Protein AF-A0A530GDV2-F1 (afdb_monomer_lite)

Foldseek 3Di:
DPVVVVPPPVCVVPVPPDPVVVVVVVVCCVVVVVVVVVVVVVPPPCPDDD

Secondary structure (DSSP, 8-state):
--STTTT--HHHHHS-S-HHHHHHHHHHHHHHHHHHHHHHHHS-------

Radius of gyration: 21.45 Å; chains: 1; bounding box: 57×13×49 Å

pLDDT: mean 72.42, std 14.25, range [51.28, 95.12]

Sequence (50 aa):
MAIATTMRPLVSLTLPERGAARLATQLFLALAGTLLLTLSAKTKVVLGPV

Structure (mmCIF, N/CA/C/O backbone):
data_AF-A0A530GDV2-F1
#
_entry.id   AF-A0A530GDV2-F1
#
loop_
_atom_site.group_PDB
_atom_site.id
_atom_site.type_symbol
_atom_site.label_atom_id
_atom_site.label_alt_id
_atom_site.label_comp_id
_atom_site.label_asym_id
_atom_site.label_entity_id
_atom_site.label_seq_id
_atom_site.pdbx_PDB_ins_code
_ato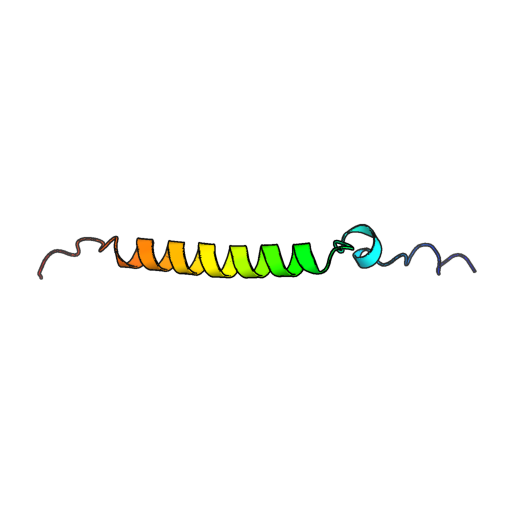m_site.Cartn_x
_atom_site.Cartn_y
_atom_site.Cartn_z
_atom_site.occupancy
_atom_site.B_iso_or_equiv
_atom_site.auth_seq_id
_atom_site.auth_comp_id
_atom_site.auth_asym_id
_atom_site.auth_atom_id
_atom_site.pdbx_PDB_model_num
ATOM 1 N N . MET A 1 1 ? 38.337 -3.774 -16.700 1.00 51.28 1 MET A N 1
ATOM 2 C CA . MET A 1 1 ? 37.007 -3.541 -17.309 1.00 51.28 1 MET A CA 1
ATOM 3 C C . MET A 1 1 ? 36.106 -4.781 -17.155 1.00 51.28 1 MET A C 1
ATOM 5 O O . MET A 1 1 ? 35.563 -5.265 -18.129 1.00 51.28 1 MET A O 1
ATOM 9 N N . ALA A 1 2 ? 35.962 -5.319 -15.934 1.00 55.25 2 ALA A N 1
ATOM 10 C CA . ALA A 1 2 ? 35.141 -6.515 -15.656 1.00 55.25 2 ALA A CA 1
ATOM 11 C C . ALA A 1 2 ? 34.207 -6.351 -14.435 1.00 55.25 2 ALA A C 1
ATOM 13 O O . ALA A 1 2 ? 33.361 -7.195 -14.185 1.00 55.25 2 ALA A O 1
ATOM 14 N N . ILE A 1 3 ? 34.329 -5.242 -13.693 1.00 55.44 3 ILE A N 1
ATOM 15 C CA . ILE A 1 3 ? 33.554 -4.968 -12.467 1.00 55.44 3 ILE A CA 1
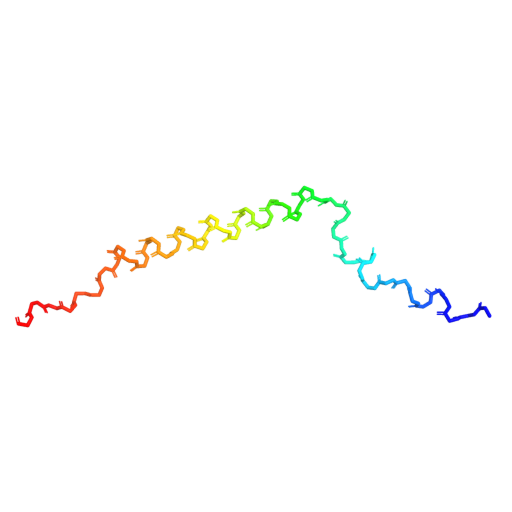ATOM 16 C C . ILE A 1 3 ? 32.358 -4.035 -12.758 1.00 55.44 3 ILE A C 1
ATOM 18 O O . ILE A 1 3 ? 31.384 -4.003 -12.016 1.00 55.44 3 ILE A O 1
ATOM 22 N N . ALA A 1 4 ? 32.390 -3.305 -13.881 1.00 55.41 4 ALA A N 1
ATOM 23 C CA . ALA A 1 4 ? 31.336 -2.363 -14.269 1.00 55.41 4 ALA A CA 1
ATOM 24 C C . ALA A 1 4 ? 30.060 -3.049 -14.799 1.00 55.41 4 ALA A C 1
ATOM 26 O O . ALA A 1 4 ? 28.982 -2.473 -14.716 1.00 55.41 4 ALA A O 1
ATOM 27 N N . THR A 1 5 ? 30.156 -4.286 -15.297 1.00 57.56 5 THR A N 1
ATOM 28 C CA . THR A 1 5 ? 28.998 -5.044 -15.809 1.00 57.56 5 THR A CA 1
ATOM 29 C C . THR A 1 5 ? 28.224 -5.753 -14.691 1.00 57.56 5 THR A C 1
ATOM 31 O O . THR A 1 5 ? 27.013 -5.935 -14.799 1.00 57.56 5 THR A O 1
ATOM 34 N N . THR A 1 6 ? 28.893 -6.102 -13.587 1.00 58.66 6 THR A N 1
ATOM 35 C CA . THR A 1 6 ? 28.269 -6.762 -12.423 1.00 58.66 6 THR A CA 1
ATOM 36 C C . THR A 1 6 ? 27.489 -5.780 -11.546 1.00 58.66 6 THR A C 1
ATOM 38 O O . THR A 1 6 ? 26.571 -6.175 -10.839 1.0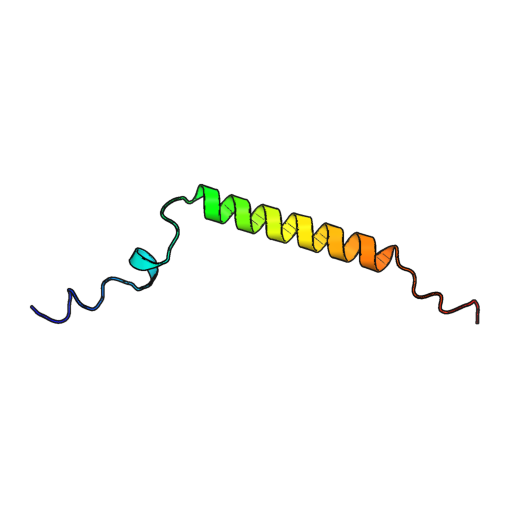0 58.66 6 THR A O 1
ATOM 41 N N . MET A 1 7 ? 27.793 -4.483 -11.648 1.0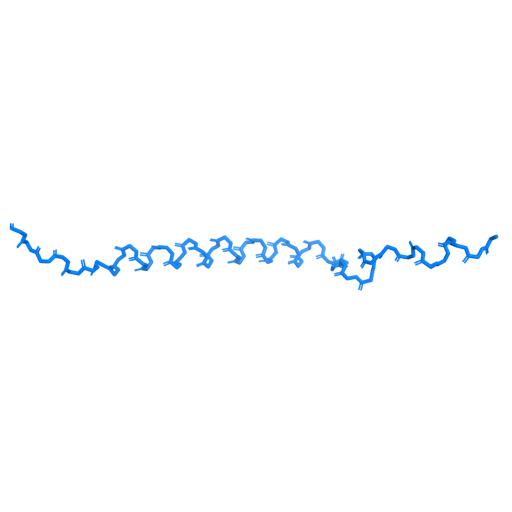0 55.44 7 MET A N 1
ATOM 42 C CA . MET A 1 7 ? 27.051 -3.395 -11.004 1.00 55.44 7 MET A CA 1
ATOM 43 C C . MET A 1 7 ? 25.873 -2.917 -11.868 1.00 55.44 7 MET A C 1
ATOM 45 O O . MET A 1 7 ? 25.496 -1.751 -11.766 1.00 55.44 7 MET A O 1
ATOM 49 N N . ARG A 1 8 ? 25.271 -3.769 -12.726 1.00 60.69 8 ARG A N 1
ATOM 50 C CA . ARG A 1 8 ? 23.906 -3.499 -13.217 1.00 60.69 8 ARG A CA 1
ATOM 51 C C . ARG A 1 8 ? 23.070 -3.319 -11.958 1.00 60.69 8 ARG A C 1
ATOM 53 O O . ARG A 1 8 ? 22.905 -4.296 -11.224 1.00 60.69 8 ARG A O 1
ATOM 60 N N . PRO A 1 9 ? 22.643 -2.087 -11.641 1.00 62.50 9 PRO A N 1
ATOM 61 C CA . PRO A 1 9 ? 22.101 -1.813 -10.333 1.00 62.50 9 PRO A CA 1
ATOM 62 C C . PRO A 1 9 ? 20.894 -2.728 -10.199 1.00 62.50 9 PRO A C 1
ATOM 64 O O . PRO A 1 9 ? 20.085 -2.813 -11.120 1.00 62.50 9 PRO A O 1
ATOM 67 N N . LEU A 1 10 ? 20.790 -3.461 -9.093 1.00 58.06 10 LEU A N 1
ATOM 68 C CA . LEU A 1 10 ? 19.626 -4.309 -8.817 1.00 58.06 10 LEU A CA 1
ATOM 69 C C . LEU A 1 10 ? 18.328 -3.507 -9.003 1.00 58.06 10 LEU A C 1
ATOM 71 O O . LEU A 1 10 ? 17.315 -4.047 -9.426 1.00 58.06 10 LEU A O 1
ATOM 75 N N . VAL A 1 11 ? 18.420 -2.187 -8.815 1.00 56.81 11 VAL A N 1
ATOM 76 C CA . VAL A 1 11 ? 17.468 -1.169 -9.253 1.00 56.81 11 VAL A CA 1
ATOM 77 C C . VAL A 1 11 ? 17.109 -1.301 -10.743 1.00 56.81 11 VAL A C 1
ATOM 79 O O . VAL A 1 11 ? 15.965 -1.549 -11.030 1.00 56.81 11 VAL A O 1
ATOM 82 N N . SER A 1 12 ? 18.004 -1.264 -11.726 1.00 61.47 12 SER A N 1
ATOM 83 C CA . SER A 1 12 ? 17.631 -1.476 -13.145 1.00 61.47 12 SER A CA 1
ATOM 84 C C . SER A 1 12 ? 17.019 -2.861 -13.449 1.00 61.47 12 SER A C 1
ATOM 86 O O . SER A 1 12 ? 16.326 -3.011 -14.449 1.00 61.47 12 SER A O 1
ATOM 88 N N . LEU A 1 13 ? 17.252 -3.877 -12.610 1.00 61.78 13 LEU A N 1
ATOM 89 C CA . LEU A 1 13 ? 16.661 -5.215 -12.765 1.00 61.78 13 LEU A CA 1
ATOM 90 C C . LEU A 1 13 ? 15.297 -5.385 -12.072 1.00 61.78 13 LEU A C 1
ATOM 92 O O . LEU A 1 13 ? 14.551 -6.293 -12.428 1.00 61.78 13 LEU A O 1
ATOM 96 N N . THR A 1 14 ? 14.980 -4.551 -11.079 1.00 58.97 14 THR A N 1
ATOM 97 C CA . THR A 1 14 ? 13.789 -4.696 -10.214 1.00 58.97 14 THR A CA 1
ATOM 98 C C . THR A 1 14 ? 12.933 -3.436 -10.118 1.00 58.97 14 THR A C 1
ATOM 100 O O . THR A 1 14 ? 11.783 -3.504 -9.688 1.00 58.97 14 THR A O 1
ATOM 103 N N . LEU A 1 15 ? 13.468 -2.283 -10.519 1.00 55.94 15 LEU A N 1
ATOM 104 C CA . LEU A 1 15 ? 12.770 -1.011 -10.572 1.00 55.94 15 LEU A CA 1
ATOM 105 C C . LEU A 1 15 ? 11.770 -1.114 -11.722 1.00 55.94 15 LEU A C 1
ATOM 107 O O . LEU A 1 15 ? 12.172 -1.306 -12.871 1.00 55.94 15 LEU A O 1
ATOM 111 N N . PRO A 1 16 ? 10.466 -0.995 -11.439 1.00 59.56 16 PRO A N 1
ATOM 112 C CA . PRO A 1 16 ? 9.465 -0.979 -12.484 1.00 59.56 16 PRO A CA 1
ATOM 113 C C . PRO A 1 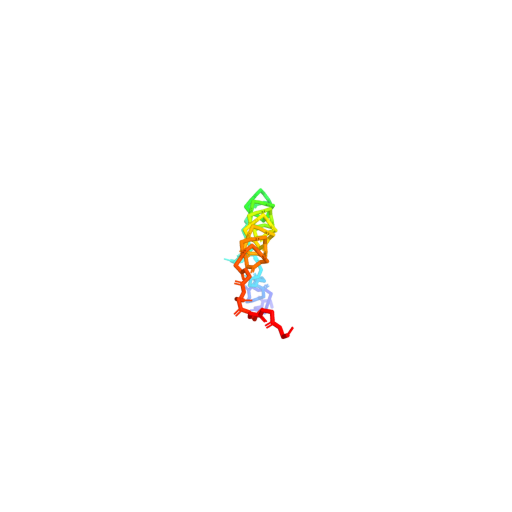16 ? 9.760 0.206 -13.409 1.00 59.56 16 PRO A C 1
ATOM 115 O O . PRO A 1 16 ? 9.601 1.355 -13.002 1.00 59.56 16 PRO A O 1
ATOM 118 N N . GLU A 1 17 ? 10.151 -0.075 -14.655 1.00 64.56 17 GLU A N 1
ATOM 119 C CA . GLU A 1 17 ? 10.342 0.896 -15.757 1.00 64.56 17 GLU A CA 1
ATOM 120 C C . GLU A 1 17 ? 9.157 1.873 -15.889 1.00 64.56 17 GLU A C 1
ATOM 122 O O . GLU A 1 17 ? 9.259 2.995 -16.379 1.00 64.56 17 GLU A O 1
ATOM 127 N N . ARG A 1 18 ? 7.985 1.448 -15.411 1.00 65.31 18 ARG A N 1
ATOM 128 C CA . ARG A 1 18 ? 6.753 2.220 -15.427 1.00 65.31 18 ARG A CA 1
ATOM 129 C C . ARG A 1 18 ? 6.640 3.038 -14.144 1.00 65.31 18 ARG A C 1
ATOM 131 O O . ARG A 1 18 ? 6.091 2.566 -13.150 1.00 65.31 18 ARG A O 1
ATOM 138 N N . GLY A 1 19 ? 7.051 4.306 -14.192 1.00 68.62 19 GLY A N 1
ATOM 139 C CA . GLY A 1 19 ? 6.752 5.292 -13.140 1.00 68.62 19 GLY A CA 1
ATOM 140 C C . GLY A 1 19 ? 5.262 5.330 -12.757 1.00 68.62 19 GLY A C 1
ATOM 141 O O . GLY A 1 19 ? 4.928 5.498 -11.588 1.00 68.62 19 GLY A O 1
ATOM 142 N N . ALA A 1 20 ? 4.369 5.033 -13.706 1.00 72.19 20 ALA A N 1
ATOM 143 C CA . ALA A 1 20 ? 2.939 4.848 -13.460 1.00 72.19 20 ALA A CA 1
ATOM 144 C C . ALA A 1 20 ? 2.617 3.689 -12.495 1.00 72.19 20 ALA A C 1
ATOM 146 O O . ALA A 1 20 ? 1.718 3.825 -11.676 1.00 72.19 20 ALA A O 1
ATOM 147 N N . ALA A 1 21 ? 3.359 2.575 -12.534 1.00 79.31 21 ALA A N 1
ATOM 148 C CA . ALA A 1 21 ? 3.177 1.467 -11.593 1.00 79.31 21 ALA A CA 1
ATOM 149 C C . ALA A 1 21 ? 3.618 1.854 -10.172 1.00 79.31 21 ALA A C 1
ATOM 151 O O . ALA A 1 21 ? 2.977 1.456 -9.202 1.00 79.31 21 ALA A O 1
ATOM 152 N N . ARG A 1 22 ? 4.665 2.687 -10.046 1.00 76.12 22 ARG A N 1
ATOM 153 C CA . ARG A 1 22 ? 5.078 3.268 -8.756 1.00 76.12 22 ARG A CA 1
ATOM 154 C C . ARG A 1 22 ? 3.987 4.176 -8.184 1.00 76.12 22 ARG A C 1
ATOM 156 O O . ARG A 1 22 ? 3.610 4.021 -7.030 1.00 76.12 22 ARG A O 1
ATOM 163 N N . LEU A 1 23 ? 3.426 5.060 -9.006 1.00 81.75 23 LEU A N 1
ATOM 164 C CA . LEU A 1 23 ? 2.329 5.931 -8.581 1.00 81.75 23 LEU A CA 1
ATOM 165 C C . LEU A 1 23 ? 1.069 5.131 -8.235 1.00 81.75 23 LEU A C 1
ATOM 167 O O . LEU A 1 23 ? 0.457 5.380 -7.203 1.00 81.75 23 LEU A O 1
ATOM 171 N N . ALA A 1 24 ? 0.715 4.132 -9.045 1.00 86.12 24 ALA A N 1
ATOM 172 C CA . ALA A 1 24 ? -0.432 3.269 -8.789 1.00 86.12 24 ALA A CA 1
ATOM 173 C C . ALA A 1 24 ? -0.283 2.499 -7.470 1.00 86.12 24 ALA A C 1
ATOM 175 O O . ALA A 1 24 ? -1.233 2.462 -6.697 1.00 86.12 24 ALA A O 1
ATOM 176 N N . THR A 1 25 ? 0.900 1.945 -7.168 1.00 86.62 25 THR A N 1
ATOM 177 C CA . THR A 1 25 ? 1.122 1.258 -5.884 1.00 86.62 25 THR A CA 1
ATOM 178 C C . THR A 1 25 ? 1.113 2.229 -4.705 1.00 86.62 25 THR A C 1
ATOM 180 O O . THR A 1 25 ? 0.526 1.923 -3.674 1.00 86.62 25 THR A O 1
ATOM 183 N N . GLN A 1 26 ? 1.673 3.435 -4.856 1.00 85.81 26 GLN A N 1
ATOM 184 C CA . GLN A 1 26 ? 1.644 4.457 -3.805 1.00 85.81 26 GLN A CA 1
ATOM 185 C C . GLN A 1 26 ? 0.215 4.930 -3.511 1.00 85.81 26 GLN A C 1
ATOM 187 O O . GLN A 1 26 ? -0.173 5.015 -2.347 1.00 85.81 26 GLN A O 1
ATOM 192 N N . LEU A 1 27 ? -0.579 5.191 -4.553 1.00 90.69 27 LEU A N 1
ATOM 193 C CA . LEU A 1 27 ? -1.985 5.570 -4.419 1.00 90.69 27 LEU A CA 1
ATOM 194 C C . LEU A 1 27 ? -2.818 4.424 -3.850 1.00 90.69 27 LEU A C 1
ATOM 196 O O . LEU A 1 27 ? -3.611 4.646 -2.941 1.00 90.69 27 LEU A O 1
ATOM 200 N N . PHE A 1 28 ? -2.613 3.201 -4.337 1.00 91.25 28 PHE A N 1
ATOM 201 C CA . PHE A 1 28 ? -3.292 2.024 -3.810 1.00 91.25 28 PHE A CA 1
ATOM 202 C C . PHE A 1 28 ? -2.972 1.817 -2.332 1.00 91.25 28 PHE A C 1
ATOM 204 O O . PHE A 1 28 ? -3.888 1.641 -1.541 1.00 91.25 28 PHE A O 1
ATOM 211 N N . LEU A 1 29 ? -1.698 1.891 -1.942 1.00 92.56 29 LEU A N 1
ATOM 212 C CA . LEU A 1 29 ? -1.275 1.718 -0.557 1.00 92.56 29 LEU A CA 1
ATOM 213 C C . LEU A 1 29 ? -1.868 2.798 0.351 1.00 92.56 29 LEU A C 1
ATOM 215 O O . LEU A 1 29 ? -2.364 2.479 1.429 1.00 92.56 29 LEU A O 1
ATOM 219 N N . ALA A 1 30 ? -1.853 4.057 -0.092 1.00 93.88 30 ALA A N 1
ATOM 220 C CA . ALA A 1 30 ? -2.453 5.156 0.652 1.00 93.88 30 ALA A CA 1
ATOM 221 C C . ALA A 1 30 ? -3.966 4.954 0.816 1.00 93.88 30 ALA A C 1
ATOM 223 O O . ALA A 1 30 ? -4.471 4.983 1.934 1.00 93.88 30 ALA A O 1
ATOM 224 N N . LEU A 1 31 ? -4.686 4.672 -0.273 1.00 95.12 31 LEU A N 1
ATOM 225 C CA . LEU A 1 31 ? -6.137 4.480 -0.247 1.00 95.12 31 LEU A CA 1
ATOM 226 C C . LEU A 1 31 ? -6.541 3.239 0.552 1.00 95.12 31 LEU A C 1
ATOM 228 O O . LEU A 1 31 ? -7.437 3.318 1.388 1.00 95.12 31 LEU A O 1
ATOM 232 N N . ALA A 1 32 ? -5.872 2.109 0.334 1.00 94.81 32 ALA A N 1
ATOM 233 C CA . ALA A 1 32 ? -6.130 0.869 1.053 1.00 94.81 32 ALA A CA 1
ATOM 234 C C . ALA A 1 32 ? -5.810 1.016 2.545 1.00 94.81 32 ALA A C 1
ATOM 236 O O . ALA A 1 32 ? -6.596 0.570 3.376 1.00 94.81 32 ALA A O 1
ATOM 237 N N . GLY A 1 33 ? -4.707 1.683 2.897 1.00 92.06 33 GLY A N 1
ATOM 238 C CA . GLY A 1 33 ? -4.339 1.965 4.284 1.00 92.06 33 GLY A CA 1
ATOM 239 C C . GLY A 1 33 ? -5.339 2.893 4.972 1.00 92.06 33 GLY A C 1
ATOM 240 O O . GLY A 1 33 ? -5.826 2.576 6.055 1.00 92.06 33 GLY A O 1
ATOM 241 N N . THR A 1 34 ? -5.717 4.002 4.334 1.00 92.56 34 THR A N 1
ATOM 242 C CA . THR A 1 34 ? -6.742 4.915 4.860 1.00 92.56 34 THR A CA 1
ATOM 243 C C . THR A 1 34 ? -8.093 4.221 5.010 1.00 92.56 34 THR A C 1
ATOM 245 O O . THR A 1 34 ? -8.762 4.400 6.029 1.00 92.56 34 THR A O 1
ATOM 248 N N . LEU A 1 35 ? -8.490 3.398 4.038 1.00 90.75 35 LEU A N 1
ATOM 249 C CA . LEU A 1 35 ? -9.722 2.622 4.113 1.00 90.75 35 LEU A CA 1
ATOM 250 C C . LEU A 1 35 ? -9.657 1.616 5.267 1.00 90.75 35 LEU A C 1
ATOM 252 O O . LEU A 1 35 ? -10.560 1.595 6.096 1.00 90.75 35 LEU A O 1
ATOM 256 N N . LEU A 1 36 ? -8.566 0.857 5.384 1.00 91.31 36 LEU A N 1
ATOM 257 C CA . LEU A 1 36 ? -8.351 -0.092 6.476 1.00 91.31 36 LEU A CA 1
ATOM 258 C C . LEU A 1 36 ? -8.433 0.594 7.845 1.00 91.31 36 LEU A C 1
ATOM 260 O O . LEU A 1 36 ? -9.126 0.101 8.731 1.00 91.31 36 LEU A O 1
ATOM 264 N N . LEU A 1 37 ? -7.790 1.755 8.006 1.00 89.56 37 LEU A N 1
ATOM 265 C CA . LEU A 1 37 ? -7.865 2.550 9.235 1.00 89.56 37 LEU A CA 1
ATOM 266 C C . LEU A 1 37 ? -9.283 3.065 9.505 1.00 89.56 37 LEU A C 1
ATOM 268 O O . LEU A 1 37 ? -9.743 3.028 10.643 1.00 89.56 37 LEU A O 1
ATOM 272 N N . THR A 1 38 ? -9.999 3.497 8.469 1.00 87.75 38 THR A N 1
ATOM 273 C CA . THR A 1 38 ? -11.386 3.970 8.587 1.00 87.75 38 THR A CA 1
ATOM 274 C C . THR A 1 38 ? -12.326 2.843 9.008 1.00 87.75 38 THR A C 1
ATOM 276 O O . THR A 1 38 ? -13.157 3.031 9.899 1.00 87.75 38 THR A O 1
ATOM 279 N N . LEU A 1 39 ? -12.187 1.653 8.414 1.00 87.12 39 LEU A N 1
ATOM 280 C CA . LEU A 1 39 ? -12.937 0.477 8.847 1.00 87.12 39 LEU A CA 1
ATOM 281 C C . LEU A 1 39 ? -12.553 0.077 10.273 1.00 87.12 39 LEU A C 1
ATOM 283 O O . LEU A 1 39 ? -13.453 -0.177 11.065 1.00 87.12 39 LEU A O 1
ATOM 287 N N . SER A 1 40 ? -11.264 0.097 10.619 1.00 82.25 40 SER A N 1
ATOM 288 C CA . SER A 1 40 ? -10.773 -0.216 11.969 1.00 82.25 40 SER A CA 1
ATOM 289 C C . SER A 1 40 ? -11.337 0.739 13.034 1.00 82.25 40 SER A C 1
ATOM 291 O O . SER A 1 40 ? -11.769 0.318 14.104 1.00 82.25 40 SER A O 1
ATOM 293 N N . ALA A 1 41 ? -11.440 2.034 12.724 1.00 80.00 41 ALA A N 1
ATOM 294 C CA . ALA A 1 41 ? -12.066 3.016 13.610 1.00 80.00 41 ALA A CA 1
ATOM 295 C C . ALA A 1 41 ? -13.594 2.838 13.711 1.00 80.00 41 ALA A C 1
ATOM 297 O O . ALA A 1 41 ? -14.192 3.107 14.755 1.00 80.00 41 ALA A O 1
ATOM 298 N N . LYS A 1 42 ? -14.245 2.380 12.633 1.00 72.12 42 LYS A N 1
ATOM 299 C CA . LYS A 1 42 ? -15.681 2.062 12.630 1.00 72.12 42 LYS A CA 1
ATOM 300 C C . LYS A 1 42 ? -15.979 0.768 13.383 1.00 72.12 42 LYS A C 1
ATOM 302 O O . LYS A 1 42 ? -17.041 0.670 14.001 1.00 72.12 42 LYS A O 1
ATOM 307 N N . THR A 1 43 ? -15.051 -0.189 13.391 1.00 68.81 43 THR A N 1
ATOM 308 C CA . THR A 1 43 ? -15.064 -1.318 14.319 1.00 68.81 43 THR A CA 1
ATOM 309 C C . THR A 1 43 ? -14.686 -0.809 15.703 1.00 68.81 43 THR A C 1
ATOM 311 O O . THR A 1 43 ? -13.599 -1.069 16.211 1.00 68.81 43 THR A O 1
ATOM 314 N N . LYS A 1 44 ? -15.601 -0.055 16.327 1.00 57.00 44 LYS A N 1
ATOM 315 C CA . LYS A 1 44 ? -15.581 0.145 17.771 1.00 57.00 44 LYS A CA 1
ATOM 316 C C . LYS A 1 44 ? -15.456 -1.243 18.390 1.00 57.00 44 LYS A C 1
ATOM 318 O O . LYS A 1 44 ? -16.409 -2.021 18.344 1.00 57.00 44 LYS A O 1
ATOM 323 N N . VAL A 1 45 ? -14.299 -1.555 18.971 1.00 63.22 45 VAL A N 1
ATOM 324 C CA . VAL A 1 45 ? -14.258 -2.538 20.049 1.00 63.22 45 VAL A CA 1
ATOM 325 C C . VAL A 1 45 ? -15.241 -1.970 21.055 1.00 63.22 45 VAL A C 1
ATOM 327 O O . VAL A 1 45 ? -15.041 -0.855 21.539 1.00 63.22 45 VAL A O 1
ATOM 330 N N . VAL A 1 46 ? -16.368 -2.653 21.244 1.00 60.44 46 VAL A N 1
ATOM 331 C CA . VAL A 1 46 ? -17.381 -2.284 22.228 1.00 60.44 46 VAL A CA 1
ATOM 332 C C . VAL A 1 46 ? -16.741 -2.503 23.597 1.00 60.44 46 VAL A C 1
ATOM 334 O O . VAL A 1 46 ? -17.014 -3.477 24.285 1.00 60.44 46 VAL A O 1
ATOM 337 N N . LEU A 1 47 ? -15.823 -1.613 23.977 1.00 61.25 47 LEU A N 1
ATOM 338 C CA . LEU A 1 47 ? -15.612 -1.254 25.362 1.00 61.25 47 LEU A CA 1
ATOM 339 C C . LEU A 1 47 ? -16.954 -0.657 25.757 1.00 61.25 47 LEU A C 1
ATOM 341 O O . LEU A 1 47 ? -17.267 0.483 25.410 1.00 61.25 47 LEU A O 1
ATOM 345 N N . GLY A 1 48 ? -17.809 -1.525 26.303 1.00 63.94 48 GLY A N 1
ATOM 346 C CA . GLY A 1 48 ? -19.120 -1.157 26.806 1.00 63.94 48 GLY A CA 1
ATOM 347 C C . GLY A 1 48 ? -19.011 0.056 27.729 1.00 63.94 48 GLY A C 1
ATOM 348 O O . GLY A 1 48 ? -17.916 0.354 28.215 1.00 63.94 48 GLY A O 1
ATOM 349 N N . PRO A 1 49 ? -20.123 0.780 27.934 1.00 69.44 49 PRO A N 1
ATOM 350 C CA . PRO A 1 49 ? -20.129 1.917 28.840 1.00 69.44 49 PRO A CA 1
ATOM 351 C C . PRO A 1 49 ? -19.584 1.438 30.187 1.00 69.44 49 PRO A C 1
ATOM 353 O O . PRO A 1 49 ? -20.126 0.495 30.764 1.00 69.44 49 PRO A O 1
ATOM 356 N N . VAL A 1 50 ? -18.466 2.028 30.610 1.00 61.72 50 VAL A N 1
ATOM 357 C CA . VAL A 1 50 ? -18.070 1.983 32.018 1.00 61.72 50 VAL A CA 1
ATOM 358 C C . VAL A 1 50 ? -19.114 2.723 32.836 1.00 61.72 50 VAL A C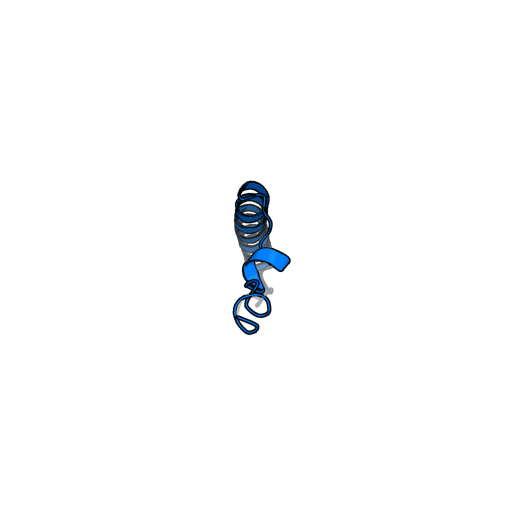 1
ATOM 360 O O . VAL A 1 50 ? -19.574 3.790 32.362 1.00 61.72 50 VAL A O 1
#